Protein AF-A0A918Q144-F1 (afdb_monomer_lite)

InterPro domains:
  IPR027417 P-loop containing nucleoside triphosphate hydrolase [G3DSA:3.40.50.300] (6-114)

Structure (mmCIF, N/CA/C/O backbone):
data_AF-A0A918Q144-F1
#
_entry.id   AF-A0A918Q144-F1
#
loop_
_atom_site.group_PDB
_atom_site.id
_atom_site.type_symbol
_atom_site.label_atom_id
_atom_site.label_alt_id
_atom_site.label_comp_id
_atom_site.label_asym_id
_atom_site.label_entity_id
_atom_site.label_seq_id
_atom_site.pdbx_PDB_ins_code
_atom_site.Cartn_x
_atom_site.Cartn_y
_atom_site.Cartn_z
_atom_site.occupancy
_atom_site.B_iso_or_equiv
_atom_site.auth_seq_id
_atom_site.auth_comp_id
_atom_site.auth_asym_id
_atom_site.auth_atom_id
_atom_site.pdbx_PDB_model_num
ATOM 1 N N . MET A 1 1 ? 2.512 32.555 -3.899 1.00 44.69 1 MET A N 1
ATOM 2 C CA . MET A 1 1 ? 2.825 31.988 -5.228 1.00 44.69 1 MET A CA 1
ATOM 3 C C . MET A 1 1 ? 2.142 30.627 -5.305 1.00 44.69 1 MET A C 1
ATOM 5 O O . MET A 1 1 ? 2.401 29.809 -4.435 1.00 44.69 1 MET A O 1
ATOM 9 N N . GLN A 1 2 ? 1.192 30.418 -6.222 1.00 49.22 2 GLN A N 1
ATOM 10 C CA . GLN A 1 2 ? 0.489 29.133 -6.357 1.00 49.22 2 GLN A CA 1
ATOM 11 C C . GLN A 1 2 ? 1.367 28.158 -7.156 1.00 49.22 2 GLN A C 1
ATOM 13 O O . GLN A 1 2 ? 1.847 28.513 -8.230 1.00 49.22 2 GLN A O 1
ATOM 18 N N . ARG A 1 3 ? 1.605 26.951 -6.629 1.00 62.41 3 ARG A N 1
ATOM 19 C CA . ARG A 1 3 ? 2.230 25.847 -7.373 1.00 62.41 3 ARG A CA 1
ATOM 20 C C . ARG A 1 3 ? 1.118 25.059 -8.061 1.00 62.41 3 ARG A C 1
ATOM 22 O O . ARG A 1 3 ? 0.257 24.504 -7.386 1.00 62.41 3 ARG A O 1
ATOM 29 N N . LEU A 1 4 ? 1.124 25.042 -9.390 1.00 57.09 4 LEU A N 1
ATOM 30 C CA . LEU A 1 4 ? 0.234 24.195 -10.176 1.00 57.09 4 LEU A CA 1
ATOM 31 C C . LEU A 1 4 ? 0.731 22.749 -10.076 1.00 57.09 4 LEU A C 1
ATOM 33 O O . LEU A 1 4 ? 1.829 22.449 -10.537 1.00 57.09 4 LEU A O 1
ATOM 37 N N . ILE A 1 5 ? -0.069 21.863 -9.486 1.00 58.69 5 ILE A N 1
ATOM 38 C CA . ILE A 1 5 ? 0.152 20.418 -9.577 1.00 58.69 5 ILE A CA 1
ATOM 39 C C . ILE A 1 5 ? -0.667 19.935 -10.774 1.00 58.69 5 ILE A C 1
ATOM 41 O O . ILE A 1 5 ? -1.890 19.839 -10.706 1.00 58.69 5 ILE A O 1
ATOM 45 N N . VAL A 1 6 ? 0.008 19.711 -11.900 1.00 53.72 6 VAL A N 1
ATOM 46 C CA . VAL A 1 6 ? -0.583 19.047 -13.068 1.00 53.72 6 VAL A CA 1
ATOM 47 C C . VAL A 1 6 ? -0.635 17.550 -12.768 1.00 53.72 6 VAL A C 1
ATOM 49 O O . VAL A 1 6 ? 0.310 17.013 -12.198 1.00 53.72 6 VAL A O 1
ATOM 52 N N . SER A 1 7 ? -1.745 16.899 -13.122 1.00 59.78 7 SER A N 1
ATOM 53 C CA . SER A 1 7 ? -1.950 15.452 -12.972 1.00 59.78 7 SER A CA 1
ATOM 54 C C . SER A 1 7 ? -0.696 14.649 -13.343 1.00 59.78 7 SER A C 1
ATOM 56 O O . SER A 1 7 ? -0.188 14.777 -14.455 1.00 59.78 7 SER A O 1
ATOM 58 N N . GLY A 1 8 ? -0.224 13.815 -12.417 1.00 62.91 8 GLY A N 1
ATOM 59 C CA . GLY A 1 8 ? 0.972 12.989 -12.557 1.00 62.91 8 GLY A CA 1
ATOM 60 C C . GLY A 1 8 ? 1.523 12.582 -11.190 1.00 62.91 8 GLY A C 1
ATOM 61 O O . GLY A 1 8 ? 1.065 13.069 -10.157 1.00 62.91 8 GLY A O 1
ATOM 62 N N . CYS A 1 9 ? 2.507 11.689 -11.183 1.00 70.44 9 CYS A N 1
ATOM 63 C CA . CYS A 1 9 ? 3.266 11.338 -9.989 1.00 70.44 9 CYS A CA 1
ATOM 64 C C . CYS A 1 9 ? 4.759 11.334 -10.320 1.00 70.44 9 CYS A C 1
ATOM 66 O O . CYS A 1 9 ? 5.179 10.787 -11.341 1.00 70.44 9 CYS A O 1
ATOM 68 N N . ARG A 1 10 ? 5.573 11.931 -9.450 1.00 76.19 10 ARG A N 1
ATOM 69 C CA . ARG A 1 10 ? 7.015 11.695 -9.435 1.00 76.19 10 ARG A CA 1
ATOM 70 C C . ARG A 1 10 ? 7.261 10.470 -8.566 1.00 76.19 10 ARG A C 1
ATOM 72 O O . ARG A 1 10 ? 7.093 10.534 -7.351 1.00 76.19 10 ARG A O 1
ATOM 79 N N . TRP A 1 11 ? 7.654 9.368 -9.191 1.00 74.06 11 TRP A N 1
ATOM 80 C CA . TRP A 1 11 ? 8.143 8.207 -8.457 1.00 74.06 11 TRP A CA 1
ATOM 81 C C . TRP A 1 11 ? 9.491 8.530 -7.823 1.00 74.06 11 TRP A C 1
ATOM 83 O O . TRP A 1 11 ? 10.333 9.170 -8.455 1.00 74.06 11 TRP A O 1
ATOM 93 N N . ALA A 1 12 ? 9.670 8.103 -6.575 1.00 74.19 12 ALA A N 1
ATOM 94 C CA . ALA A 1 12 ? 10.944 8.235 -5.893 1.00 74.19 12 ALA A CA 1
ATOM 95 C C . ALA A 1 12 ? 12.027 7.439 -6.630 1.00 74.19 12 ALA A C 1
ATOM 97 O O . ALA A 1 12 ? 11.808 6.287 -7.010 1.00 74.19 12 ALA A O 1
ATOM 98 N N . VAL A 1 13 ? 13.194 8.049 -6.797 1.00 76.00 13 VAL A N 1
ATOM 99 C CA . VAL A 1 13 ? 14.426 7.375 -7.234 1.00 76.00 13 VAL A CA 1
ATOM 100 C C . VAL A 1 13 ? 15.396 7.259 -6.053 1.00 76.00 13 VAL A C 1
ATOM 102 O O . VAL A 1 13 ? 15.212 7.971 -5.065 1.00 76.00 13 VAL A O 1
ATOM 105 N N . PRO A 1 14 ? 16.451 6.418 -6.104 1.00 70.50 14 PRO A N 1
ATOM 106 C CA . PRO A 1 14 ? 17.370 6.260 -4.973 1.00 70.50 14 PRO A CA 1
ATOM 107 C C . PRO A 1 14 ? 17.926 7.579 -4.424 1.00 70.50 14 PRO A C 1
ATOM 109 O O . PRO A 1 14 ? 18.034 7.731 -3.210 1.00 70.50 14 PRO A O 1
ATOM 112 N N . GLY A 1 15 ? 18.200 8.550 -5.302 1.00 77.81 15 GLY A N 1
ATOM 113 C CA . GLY A 1 15 ? 18.694 9.878 -4.925 1.00 77.81 15 GLY A CA 1
ATOM 114 C C . GLY A 1 15 ? 17.679 10.794 -4.233 1.00 77.81 15 GLY A C 1
ATOM 115 O O . GLY A 1 15 ? 18.073 11.852 -3.758 1.00 77.81 15 GLY A O 1
ATOM 116 N N . ASP A 1 16 ? 16.399 10.418 -4.166 1.00 83.06 16 ASP A N 1
ATOM 117 C CA . ASP A 1 16 ? 15.394 11.161 -3.401 1.00 83.06 16 ASP A CA 1
ATOM 118 C C . ASP A 1 16 ? 15.412 10.777 -1.905 1.00 83.06 16 ASP A C 1
ATOM 120 O O . ASP A 1 16 ? 14.723 11.421 -1.119 1.00 83.06 16 ASP A O 1
ATOM 124 N N . ASN A 1 17 ? 16.185 9.766 -1.485 1.00 79.75 17 ASN A N 1
ATOM 125 C CA . ASN A 1 17 ? 16.303 9.388 -0.074 1.00 79.75 17 ASN A CA 1
ATOM 126 C C . ASN A 1 17 ? 17.378 10.221 0.632 1.00 79.75 17 ASN A C 1
ATOM 128 O O . ASN A 1 17 ? 18.516 10.312 0.169 1.00 79.75 17 ASN A O 1
ATOM 132 N N . ASP A 1 18 ? 17.031 10.764 1.791 1.00 80.88 18 ASP A N 1
ATOM 133 C CA . ASP A 1 18 ? 17.996 11.278 2.748 1.00 80.88 18 ASP A CA 1
ATOM 134 C C . ASP A 1 18 ? 18.872 10.108 3.247 1.00 80.88 18 ASP A C 1
ATOM 136 O O . ASP A 1 18 ? 18.337 9.096 3.709 1.00 80.88 18 ASP A O 1
ATOM 140 N N . PRO A 1 19 ? 20.206 10.185 3.116 1.00 75.12 19 PRO A N 1
ATOM 141 C CA . PRO A 1 19 ? 21.087 9.056 3.403 1.00 75.12 19 PRO A CA 1
ATOM 142 C C . PRO A 1 19 ? 21.188 8.721 4.897 1.00 75.12 19 PRO A C 1
ATOM 144 O O . PRO A 1 19 ? 21.522 7.583 5.230 1.00 75.12 19 PRO A O 1
ATOM 147 N N . ASP A 1 20 ? 20.899 9.679 5.780 1.00 77.06 20 ASP A N 1
ATOM 148 C CA . ASP A 1 20 ? 21.025 9.512 7.228 1.00 77.06 20 ASP A CA 1
ATOM 149 C C . ASP A 1 20 ? 19.735 8.952 7.837 1.00 77.06 20 ASP A C 1
ATOM 151 O O . ASP A 1 20 ? 19.767 8.110 8.737 1.00 77.06 20 ASP A O 1
ATOM 155 N N . THR A 1 21 ? 18.591 9.405 7.331 1.00 73.44 21 THR A N 1
ATOM 156 C CA . THR A 1 21 ? 17.263 9.073 7.863 1.00 73.44 21 THR A CA 1
ATOM 157 C C . THR A 1 21 ? 16.529 8.026 7.027 1.00 73.44 21 THR A C 1
ATOM 159 O O . THR A 1 21 ? 15.724 7.276 7.565 1.00 73.44 21 THR A O 1
ATOM 162 N N . GLY A 1 22 ? 16.826 7.920 5.729 1.00 72.25 22 GLY A N 1
ATOM 163 C CA . GLY A 1 22 ? 16.057 7.124 4.767 1.00 72.25 22 GLY A CA 1
ATOM 164 C C . GLY A 1 22 ? 14.818 7.838 4.217 1.00 72.25 22 GLY A C 1
ATOM 165 O O . GLY A 1 22 ? 14.144 7.283 3.346 1.00 72.25 22 GLY A O 1
ATOM 166 N N . HIS A 1 23 ? 14.553 9.068 4.672 1.00 75.75 23 HIS A N 1
ATOM 167 C CA . HIS A 1 23 ? 13.344 9.807 4.336 1.00 75.75 23 HIS A CA 1
ATOM 168 C C . HIS A 1 23 ? 13.317 10.225 2.874 1.00 75.75 23 HIS A C 1
ATOM 170 O O . HIS A 1 23 ? 14.296 10.753 2.349 1.00 75.75 23 HIS A O 1
ATOM 176 N N . LEU A 1 24 ? 12.161 10.077 2.222 1.00 81.88 24 LEU A N 1
ATOM 177 C CA . LEU A 1 24 ? 11.962 10.679 0.907 1.00 81.88 24 LEU A CA 1
ATOM 178 C C . LEU A 1 24 ? 11.942 12.206 1.021 1.00 81.88 24 LEU A C 1
ATOM 180 O O . LEU A 1 24 ? 11.158 12.793 1.767 1.00 81.88 24 LEU A O 1
ATOM 184 N N . THR A 1 25 ? 12.778 12.851 0.220 1.00 84.88 25 THR A N 1
ATOM 185 C CA . THR A 1 25 ? 12.955 14.300 0.167 1.00 84.88 25 THR A CA 1
ATOM 186 C C . THR A 1 25 ? 12.437 14.878 -1.153 1.00 84.88 25 THR A C 1
ATOM 188 O O . THR A 1 25 ? 12.002 14.167 -2.066 1.00 84.88 25 THR A O 1
ATOM 191 N N . GLY A 1 26 ? 12.432 16.211 -1.246 1.00 86.38 26 GLY A N 1
ATOM 192 C CA . GLY A 1 26 ? 12.017 16.930 -2.448 1.00 86.38 26 GLY A CA 1
ATOM 193 C C . GLY A 1 26 ? 10.556 16.689 -2.840 1.00 86.38 26 GLY A C 1
ATOM 194 O O . GLY A 1 26 ? 9.706 16.331 -2.023 1.00 86.38 26 GLY A O 1
ATOM 195 N N . ASP A 1 27 ? 10.252 16.906 -4.119 1.00 84.88 27 ASP A N 1
ATOM 196 C CA . ASP A 1 27 ? 8.879 16.808 -4.622 1.00 84.88 27 ASP A CA 1
ATOM 197 C C . ASP A 1 27 ? 8.331 15.368 -4.572 1.00 84.88 27 ASP A C 1
ATOM 199 O O . ASP A 1 27 ? 7.124 15.192 -4.414 1.00 84.88 27 ASP A O 1
ATOM 203 N N . ALA A 1 28 ? 9.193 14.345 -4.666 1.00 83.12 28 ALA A N 1
ATOM 204 C CA . ALA A 1 28 ? 8.787 12.941 -4.549 1.00 83.12 28 ALA A CA 1
ATOM 205 C C . ALA A 1 28 ? 8.287 12.623 -3.132 1.00 83.12 28 ALA A C 1
ATOM 207 O O . ALA A 1 28 ? 7.194 12.077 -2.981 1.00 83.12 28 ALA A O 1
ATOM 208 N N . GLY A 1 29 ? 9.033 13.034 -2.098 1.00 83.44 29 GLY A N 1
ATOM 209 C CA . GLY A 1 29 ? 8.618 12.867 -0.702 1.00 83.44 29 GLY A CA 1
ATOM 210 C C . GLY A 1 29 ? 7.321 13.606 -0.379 1.00 83.44 29 GLY A C 1
ATOM 211 O O . GLY A 1 29 ? 6.403 13.028 0.202 1.00 83.44 29 GLY A O 1
ATOM 212 N N . VAL A 1 30 ? 7.188 14.854 -0.846 1.00 83.94 30 VAL A N 1
ATOM 213 C CA . VAL A 1 30 ? 5.955 15.640 -0.664 1.00 83.94 30 VAL A CA 1
ATOM 214 C C . VAL A 1 30 ? 4.753 14.958 -1.326 1.00 83.94 30 VAL A C 1
ATOM 216 O O . VAL A 1 30 ? 3.696 14.842 -0.705 1.00 83.94 30 VAL A O 1
ATOM 219 N N . GLN A 1 31 ? 4.890 14.485 -2.569 1.00 85.00 31 GLN A N 1
ATOM 220 C CA . GLN A 1 31 ? 3.800 13.790 -3.264 1.00 85.00 31 GLN A CA 1
ATOM 221 C C . GLN A 1 31 ? 3.449 12.454 -2.601 1.00 85.00 31 GLN A C 1
ATOM 223 O O . GLN A 1 31 ? 2.265 12.134 -2.476 1.00 85.00 31 GLN A O 1
ATOM 228 N N . TYR A 1 32 ? 4.450 11.698 -2.147 1.00 83.50 32 TYR A N 1
ATOM 229 C CA . TYR A 1 32 ? 4.255 10.425 -1.457 1.00 83.50 32 TYR A CA 1
ATOM 230 C C . TYR A 1 32 ? 3.463 10.598 -0.155 1.00 83.50 32 TYR A C 1
ATOM 232 O O . TYR A 1 32 ? 2.427 9.951 0.015 1.00 83.50 32 TYR A O 1
ATOM 240 N N . GLY A 1 33 ? 3.877 11.537 0.704 1.00 83.25 33 GLY A N 1
ATOM 241 C CA . GLY A 1 33 ? 3.168 11.847 1.948 1.00 83.25 33 GLY A CA 1
ATOM 242 C C . GLY A 1 33 ? 1.738 12.336 1.700 1.00 83.25 33 GLY A C 1
ATOM 243 O O . GLY A 1 33 ? 0.793 11.835 2.309 1.00 83.25 33 GLY A O 1
ATOM 244 N N . LEU A 1 34 ? 1.537 13.252 0.740 1.00 85.50 34 LEU A N 1
ATOM 245 C CA . LEU A 1 34 ? 0.199 13.753 0.394 1.00 85.50 34 LEU A CA 1
ATOM 246 C C . LEU A 1 34 ? -0.730 12.652 -0.131 1.00 85.50 34 LEU A C 1
ATOM 248 O O . LEU A 1 34 ? -1.913 12.646 0.212 1.00 85.50 34 LEU A O 1
ATOM 252 N N . ARG A 1 35 ? -0.222 11.722 -0.948 1.00 87.31 35 ARG A N 1
ATOM 253 C CA . ARG A 1 35 ? -1.005 10.596 -1.479 1.00 87.31 35 ARG A CA 1
ATOM 254 C C . ARG A 1 35 ? -1.528 9.709 -0.351 1.00 87.31 35 ARG A C 1
ATOM 256 O O . ARG A 1 35 ? -2.725 9.426 -0.320 1.00 87.31 35 ARG A O 1
ATOM 263 N N . ILE A 1 36 ? -0.654 9.330 0.581 1.00 87.25 36 ILE A N 1
ATOM 264 C CA . ILE A 1 36 ? -1.008 8.497 1.736 1.00 87.25 36 ILE A CA 1
ATOM 265 C C . ILE A 1 36 ? -2.003 9.235 2.637 1.00 87.25 36 ILE A C 1
ATOM 267 O O . ILE A 1 36 ? -3.080 8.719 2.938 1.00 87.25 36 ILE A O 1
ATOM 271 N N . ARG A 1 37 ? -1.694 10.489 2.985 1.00 87.94 37 ARG A N 1
ATOM 272 C CA . ARG A 1 37 ? -2.549 11.332 3.826 1.00 87.94 37 ARG A CA 1
ATOM 273 C C . ARG A 1 37 ? -3.960 11.473 3.250 1.00 87.94 37 ARG A C 1
ATOM 275 O O . ARG A 1 37 ? -4.946 11.336 3.972 1.00 87.94 37 ARG A O 1
ATOM 282 N N . ASN A 1 38 ? -4.071 11.727 1.946 1.00 90.31 38 ASN A N 1
ATOM 283 C CA . ASN A 1 38 ? -5.360 11.864 1.271 1.00 90.31 38 ASN A CA 1
ATOM 284 C C . ASN A 1 38 ? -6.139 10.543 1.233 1.00 90.31 38 ASN A C 1
ATOM 286 O O . ASN A 1 38 ? -7.353 10.562 1.433 1.00 90.31 38 ASN A O 1
ATOM 290 N N . ALA A 1 39 ? -5.467 9.404 1.031 1.00 91.31 39 ALA A N 1
ATOM 291 C CA . ALA A 1 39 ? -6.112 8.093 1.110 1.00 91.31 39 ALA A CA 1
ATOM 292 C C . ALA A 1 39 ? -6.710 7.847 2.507 1.00 91.31 39 ALA A C 1
ATOM 294 O O . ALA A 1 39 ? -7.873 7.456 2.617 1.00 91.31 39 ALA A O 1
ATOM 295 N N . CYS A 1 40 ? -5.963 8.165 3.570 1.00 92.31 40 CYS A N 1
ATOM 296 C CA . CYS A 1 40 ? -6.442 8.040 4.946 1.00 92.31 40 CYS A CA 1
ATOM 297 C C . CYS A 1 40 ? -7.606 8.990 5.263 1.00 92.31 40 CYS A C 1
ATOM 299 O O . CYS A 1 40 ? -8.555 8.581 5.929 1.00 92.31 40 CYS A O 1
ATOM 301 N N . LEU A 1 41 ? -7.587 10.227 4.753 1.00 93.94 41 LEU A N 1
ATOM 302 C CA . LEU A 1 41 ? -8.703 11.170 4.912 1.00 93.94 41 LEU A CA 1
ATOM 303 C C . LEU A 1 41 ? -9.991 10.650 4.270 1.00 93.94 41 LEU A C 1
ATOM 305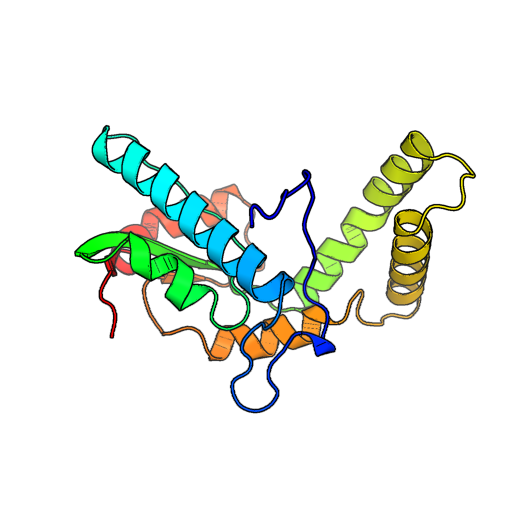 O O . LEU A 1 41 ? -11.059 10.711 4.877 1.00 93.94 41 LEU A O 1
ATOM 309 N N . VAL A 1 42 ? -9.893 10.118 3.050 1.00 95.06 42 VAL A N 1
ATOM 310 C CA . VAL A 1 42 ? -11.040 9.530 2.348 1.00 95.06 42 VAL A CA 1
ATOM 311 C C . VAL A 1 42 ? -11.556 8.304 3.103 1.00 95.06 42 VAL A C 1
ATOM 313 O O . VAL A 1 42 ? -12.761 8.174 3.311 1.00 95.06 42 VAL A O 1
ATOM 316 N N . ALA A 1 43 ? -10.659 7.433 3.571 1.00 94.81 43 ALA A N 1
ATOM 317 C CA . ALA A 1 43 ? -11.028 6.256 4.350 1.00 94.81 43 ALA A CA 1
ATOM 318 C C . ALA A 1 43 ? -11.725 6.618 5.672 1.00 94.81 43 ALA A C 1
ATOM 320 O O . ALA A 1 43 ? -12.742 6.013 6.010 1.00 94.81 43 ALA A O 1
ATOM 321 N N . ALA A 1 44 ? -11.227 7.633 6.383 1.00 94.38 44 ALA A N 1
ATOM 322 C CA . ALA A 1 44 ? -11.852 8.152 7.595 1.00 94.38 44 ALA A CA 1
ATOM 323 C C . ALA A 1 44 ? -13.270 8.679 7.324 1.00 94.38 44 ALA A C 1
ATOM 325 O O . ALA A 1 44 ? -14.186 8.346 8.069 1.00 94.38 44 ALA A O 1
ATOM 326 N N . ALA A 1 45 ? -13.477 9.416 6.228 1.00 96.50 45 ALA A N 1
ATOM 327 C CA . ALA A 1 45 ? -14.802 9.912 5.855 1.00 96.50 45 ALA A CA 1
ATOM 328 C C . ALA A 1 45 ? -15.802 8.775 5.565 1.00 96.50 45 ALA A C 1
ATOM 330 O O . ALA A 1 45 ? -16.957 8.847 5.983 1.00 96.50 45 ALA A O 1
ATOM 331 N N . PHE A 1 46 ? -15.366 7.702 4.893 1.00 97.19 46 PHE A N 1
ATOM 332 C CA . PHE A 1 46 ? -16.194 6.504 4.709 1.00 97.19 46 PHE A CA 1
ATOM 333 C C . PHE A 1 46 ? -16.505 5.816 6.043 1.00 97.19 46 PHE A C 1
ATOM 335 O O . PHE A 1 46 ? -17.662 5.476 6.294 1.00 97.19 46 PHE A O 1
ATOM 342 N N . ALA A 1 47 ? -15.505 5.663 6.914 1.00 94.94 47 ALA A N 1
ATOM 343 C CA . ALA A 1 47 ? -15.681 5.052 8.228 1.00 94.94 47 ALA A CA 1
ATOM 344 C C . ALA A 1 47 ? -16.666 5.844 9.106 1.00 94.94 47 ALA A C 1
ATOM 346 O O . ALA A 1 47 ? -17.542 5.246 9.729 1.00 94.94 47 ALA A O 1
ATOM 347 N N . ASP A 1 48 ? -16.585 7.178 9.092 1.00 95.31 48 ASP A N 1
ATOM 348 C CA . ASP A 1 48 ? -17.501 8.074 9.813 1.00 95.31 48 ASP A CA 1
ATOM 349 C C . ASP A 1 48 ? -18.945 7.979 9.288 1.00 95.31 48 ASP A C 1
ATOM 351 O O . ASP A 1 48 ? -19.901 8.169 10.038 1.00 95.31 48 ASP A O 1
ATOM 355 N N . ALA A 1 49 ? -19.117 7.616 8.014 1.00 97.81 49 ALA A N 1
ATOM 356 C CA . ALA A 1 49 ? -20.413 7.323 7.405 1.00 97.81 49 ALA A CA 1
ATOM 357 C C . ALA A 1 49 ? -20.901 5.875 7.645 1.00 97.81 49 ALA A C 1
ATOM 359 O O . ALA A 1 49 ? -21.938 5.480 7.109 1.00 97.81 49 ALA A O 1
ATOM 360 N N . GLY A 1 50 ? -20.172 5.068 8.426 1.00 96.19 50 GLY A N 1
ATOM 361 C CA . GLY A 1 50 ? -20.502 3.667 8.706 1.00 96.19 50 GLY A CA 1
ATOM 362 C C . GLY A 1 50 ? -20.124 2.688 7.588 1.00 96.19 50 GLY A C 1
ATOM 363 O O . GLY A 1 50 ? -20.596 1.551 7.588 1.00 96.19 50 GLY A O 1
ATOM 364 N N . ILE A 1 51 ? -19.283 3.104 6.636 1.00 97.06 51 ILE A N 1
ATOM 365 C CA . ILE A 1 51 ? -18.806 2.279 5.521 1.00 97.06 51 ILE A CA 1
ATOM 366 C C . ILE A 1 51 ? -17.393 1.778 5.835 1.00 97.06 51 ILE A C 1
ATOM 368 O O . ILE A 1 51 ? -16.492 2.556 6.142 1.00 97.06 51 ILE A O 1
ATOM 372 N N . THR A 1 52 ? -17.166 0.468 5.721 1.00 94.75 52 THR A N 1
ATOM 373 C CA . THR A 1 52 ? -15.825 -0.105 5.889 1.00 94.75 52 THR A CA 1
ATOM 374 C C . THR A 1 52 ? -14.927 0.286 4.717 1.00 94.75 52 THR A C 1
ATOM 376 O O . THR A 1 52 ? -15.105 -0.197 3.601 1.00 94.75 52 THR A O 1
ATOM 379 N N . ALA A 1 53 ? -13.941 1.141 4.981 1.00 95.31 53 ALA A N 1
ATOM 380 C CA . ALA A 1 53 ? -12.900 1.485 4.023 1.00 95.31 53 ALA A CA 1
ATOM 381 C C . ALA A 1 53 ? -11.723 0.503 4.107 1.00 95.31 53 ALA A C 1
ATOM 383 O O . ALA A 1 53 ? -11.285 0.137 5.198 1.00 95.31 53 ALA A O 1
ATOM 384 N N . VAL A 1 54 ? -11.182 0.120 2.949 1.00 93.75 54 VAL A N 1
ATOM 385 C CA . VAL A 1 54 ? -9.937 -0.649 2.836 1.00 93.75 54 VAL A CA 1
ATOM 386 C C . VAL A 1 54 ? -8.927 0.208 2.088 1.00 93.75 54 VAL A C 1
ATOM 388 O O . VAL A 1 54 ? -9.151 0.567 0.933 1.00 93.75 54 VAL A O 1
ATOM 391 N N . VAL A 1 55 ? -7.818 0.537 2.748 1.00 91.75 55 VAL A N 1
ATOM 392 C CA . VAL A 1 55 ? -6.675 1.215 2.128 1.00 91.75 55 VAL A CA 1
ATOM 393 C C . VAL A 1 55 ? -5.602 0.168 1.872 1.00 91.75 55 VAL A C 1
ATOM 395 O O . VAL A 1 55 ? -5.175 -0.521 2.796 1.00 91.75 55 VAL A O 1
ATOM 398 N N . SER A 1 56 ? -5.186 0.033 0.616 1.00 90.12 56 SER A N 1
ATOM 399 C CA . SER A 1 56 ? -4.076 -0.829 0.216 1.00 90.12 56 SER A CA 1
ATOM 400 C C . SER A 1 56 ? -2.989 0.042 -0.388 1.00 90.12 56 SER A C 1
ATOM 402 O O . SER A 1 56 ? -3.257 0.817 -1.306 1.00 90.12 56 SER A O 1
ATOM 404 N N . ASP A 1 57 ? -1.782 -0.063 0.154 1.00 86.50 57 ASP A N 1
ATOM 405 C CA . ASP A 1 57 ? -0.639 0.713 -0.303 1.00 86.50 5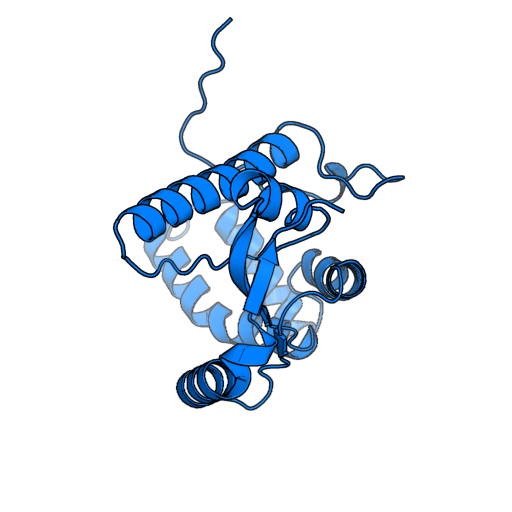7 ASP A CA 1
ATOM 406 C C . ASP A 1 57 ? 0.662 -0.066 -0.095 1.00 86.50 57 ASP A C 1
ATOM 408 O O . ASP A 1 57 ? 0.760 -0.914 0.797 1.00 86.50 57 ASP A O 1
ATOM 412 N N . THR A 1 58 ? 1.669 0.245 -0.906 1.00 80.44 58 THR A N 1
ATOM 413 C CA . THR A 1 58 ? 3.035 -0.230 -0.693 1.00 80.44 58 THR A CA 1
ATOM 414 C C . THR A 1 58 ? 3.732 0.790 0.191 1.00 80.44 58 THR A C 1
ATOM 416 O O . THR A 1 58 ? 4.194 1.828 -0.282 1.00 80.44 58 THR A O 1
ATOM 419 N N . ILE A 1 59 ? 3.785 0.500 1.489 1.00 71.50 59 ILE A N 1
ATOM 420 C CA . ILE A 1 59 ? 4.464 1.361 2.453 1.00 71.50 59 ILE A CA 1
ATOM 421 C C . ILE A 1 59 ? 5.960 1.066 2.384 1.00 71.50 59 ILE A C 1
ATOM 423 O O . ILE A 1 59 ? 6.427 0.009 2.806 1.00 71.50 59 ILE A O 1
ATOM 427 N N . ILE A 1 60 ? 6.691 2.015 1.817 1.00 65.88 60 ILE A N 1
ATOM 428 C CA . ILE A 1 60 ? 8.150 2.046 1.769 1.00 65.88 60 ILE A CA 1
ATOM 429 C C . ILE A 1 60 ? 8.624 3.125 2.748 1.00 65.88 60 ILE A C 1
ATOM 431 O O . ILE A 1 60 ? 7.962 4.162 2.878 1.00 65.88 60 ILE A O 1
ATOM 435 N N . ASN A 1 61 ? 9.757 2.883 3.413 1.00 63.91 61 ASN A N 1
ATOM 436 C CA . ASN A 1 61 ? 10.377 3.804 4.370 1.00 63.91 61 ASN A CA 1
ATOM 437 C C . ASN A 1 61 ? 9.354 4.309 5.420 1.00 63.91 61 ASN A C 1
ATOM 439 O O . ASN A 1 61 ? 8.635 3.501 6.005 1.00 63.91 61 ASN A O 1
ATOM 443 N N . GLU A 1 62 ? 9.242 5.621 5.624 1.00 63.34 62 GLU A N 1
ATOM 444 C CA . GLU A 1 62 ? 8.425 6.296 6.652 1.00 63.34 62 GLU A CA 1
ATOM 445 C C . GLU A 1 62 ? 7.005 6.623 6.162 1.00 63.34 62 GLU A C 1
ATOM 447 O O . GLU A 1 62 ? 6.309 7.522 6.644 1.00 63.34 62 GLU A O 1
ATOM 452 N N . GLY A 1 63 ? 6.528 5.889 5.151 1.00 69.06 63 GLY A N 1
ATOM 453 C CA . GLY A 1 63 ? 5.126 5.978 4.740 1.00 69.06 63 GLY A CA 1
ATOM 454 C C . GLY A 1 63 ? 4.160 5.573 5.859 1.00 69.06 63 GLY A C 1
ATOM 455 O O . GLY A 1 63 ? 2.981 5.918 5.800 1.00 69.06 63 GLY A O 1
ATOM 456 N N . PHE A 1 64 ? 4.650 4.864 6.881 1.00 77.69 64 PHE A N 1
ATOM 457 C CA . PHE A 1 64 ? 3.866 4.449 8.035 1.00 77.69 64 PHE A CA 1
ATOM 458 C C . PHE A 1 64 ? 3.398 5.651 8.865 1.00 77.69 64 PHE A C 1
ATOM 460 O O . PHE A 1 64 ? 2.211 5.757 9.154 1.00 77.69 64 PHE A O 1
ATOM 467 N N . GLU A 1 65 ? 4.284 6.596 9.169 1.00 77.94 65 GLU A N 1
ATOM 468 C CA . GLU A 1 65 ? 3.995 7.817 9.926 1.00 77.94 65 GLU A CA 1
ATOM 469 C C . GLU A 1 65 ? 2.925 8.654 9.215 1.00 77.94 65 GLU A C 1
ATOM 471 O O . GLU A 1 65 ? 1.940 9.077 9.822 1.00 77.94 65 GLU A O 1
ATOM 476 N N . SER A 1 66 ? 3.068 8.804 7.894 1.00 77.25 66 SER A N 1
ATOM 477 C CA . SER A 1 66 ? 2.084 9.501 7.052 1.00 77.25 66 SER A CA 1
ATOM 478 C C . SER A 1 66 ? 0.719 8.804 7.041 1.00 77.25 66 SER A C 1
ATOM 480 O O . SER A 1 66 ? -0.317 9.461 6.928 1.00 77.25 66 SER A O 1
ATOM 482 N N . LEU A 1 67 ? 0.699 7.471 7.137 1.00 78.94 67 LEU A N 1
ATOM 483 C CA . LEU A 1 67 ? -0.536 6.691 7.170 1.00 78.94 67 LEU A CA 1
ATOM 484 C C . LEU A 1 67 ? -1.288 6.909 8.489 1.00 78.94 67 LEU A C 1
ATOM 486 O O . LEU A 1 67 ? -2.517 7.011 8.488 1.00 78.94 67 LEU A O 1
ATOM 490 N N . ILE A 1 68 ? -0.561 6.982 9.604 1.00 84.06 68 ILE A N 1
ATOM 491 C CA . ILE A 1 68 ? -1.166 6.989 10.937 1.00 84.06 68 ILE A CA 1
ATOM 492 C C . ILE A 1 68 ? -1.552 8.388 11.418 1.00 84.06 68 ILE A C 1
ATOM 494 O O . ILE A 1 68 ? -2.523 8.501 12.159 1.00 84.06 68 ILE A O 1
ATOM 498 N N . GLU A 1 69 ? -0.895 9.449 10.932 1.00 85.00 69 GLU A N 1
ATOM 499 C CA . GLU A 1 69 ? -1.151 10.843 11.341 1.00 85.00 69 GLU A CA 1
ATOM 500 C C . GLU A 1 69 ? -2.646 11.214 11.296 1.00 85.00 69 GLU A C 1
ATOM 502 O O . GLU A 1 69 ? -3.190 11.809 12.222 1.00 85.00 69 GLU A O 1
ATOM 507 N N . VAL A 1 70 ? -3.341 10.839 10.218 1.00 85.38 70 VAL A N 1
ATOM 508 C CA . VAL A 1 70 ? -4.768 11.160 10.019 1.00 85.38 70 VAL A CA 1
ATOM 509 C C . VAL A 1 70 ? -5.693 10.234 10.807 1.00 85.38 70 VAL A C 1
ATOM 511 O O . VAL A 1 70 ? -6.842 10.584 11.088 1.00 85.38 70 VAL A O 1
ATOM 514 N N . LEU A 1 71 ? -5.223 9.029 11.119 1.00 90.19 71 LEU A N 1
ATOM 515 C CA . LEU A 1 71 ? -6.031 7.978 11.724 1.00 90.19 71 LEU A CA 1
ATOM 516 C C . LEU A 1 71 ? -5.891 7.929 13.247 1.00 90.19 71 LEU A C 1
ATOM 518 O O . LEU A 1 71 ? -6.507 7.064 13.862 1.00 90.19 71 LEU A O 1
ATOM 522 N N . GLU A 1 72 ? -5.135 8.851 13.844 1.00 91.06 72 GLU A N 1
ATOM 523 C CA . GLU A 1 72 ? -4.885 8.933 15.282 1.00 91.06 72 GLU A CA 1
ATOM 524 C C . GLU A 1 72 ? -6.157 8.748 16.123 1.00 91.06 72 GLU A C 1
ATOM 526 O O . GLU A 1 72 ? -7.199 9.365 15.882 1.00 91.06 72 GLU A O 1
ATOM 531 N N . GLY A 1 73 ? -6.077 7.856 17.112 1.00 91.31 73 GLY A N 1
ATOM 532 C CA . GLY A 1 73 ? -7.175 7.514 18.013 1.00 91.31 73 GLY A CA 1
ATOM 533 C C . GLY A 1 73 ? -8.270 6.629 17.405 1.00 91.31 73 GLY A C 1
ATOM 534 O O . GLY A 1 73 ? -9.177 6.210 18.128 1.00 91.31 73 GLY A O 1
ATOM 535 N N . ARG A 1 74 ? -8.219 6.305 16.105 1.00 92.31 74 ARG A N 1
ATOM 536 C CA . ARG A 1 74 ? -9.188 5.405 15.460 1.00 92.31 74 ARG A CA 1
ATOM 537 C C . ARG A 1 74 ? -8.765 3.949 15.628 1.00 92.31 74 ARG A C 1
ATOM 539 O O . ARG A 1 74 ? -7.586 3.613 15.578 1.00 92.31 74 ARG A O 1
ATOM 546 N N . GLN A 1 75 ? -9.743 3.057 15.768 1.00 92.69 75 GLN A N 1
ATOM 547 C CA . GLN A 1 75 ? -9.495 1.622 15.659 1.00 92.69 75 GLN A CA 1
ATOM 548 C C . GLN A 1 75 ? -9.418 1.223 14.181 1.00 92.69 75 GLN A C 1
ATOM 550 O O . GLN A 1 75 ? -10.355 1.460 13.417 1.00 92.69 75 GLN A O 1
ATOM 555 N N . VAL A 1 76 ? -8.322 0.580 13.792 1.00 93.44 76 VAL A N 1
ATOM 556 C CA . VAL A 1 76 ? -8.073 0.064 12.441 1.00 93.44 76 VAL A CA 1
ATOM 557 C C . VAL A 1 76 ? -7.742 -1.425 12.489 1.00 93.44 76 VAL A C 1
ATOM 559 O O . VAL A 1 76 ? -7.358 -1.956 13.530 1.00 93.44 76 VAL A O 1
ATOM 562 N N . HIS A 1 77 ? -7.875 -2.104 11.350 1.00 94.38 77 HIS A N 1
ATOM 563 C CA . HIS A 1 77 ? -7.299 -3.431 11.145 1.00 94.38 77 HIS A CA 1
ATOM 564 C C . HIS A 1 77 ? -6.054 -3.274 10.275 1.00 94.38 77 HIS A C 1
ATOM 566 O O . HIS A 1 77 ? -6.166 -3.116 9.060 1.00 94.38 77 HIS A O 1
ATOM 572 N N . PHE A 1 78 ? -4.878 -3.261 10.898 1.00 92.75 78 PHE A N 1
ATOM 573 C CA . PHE A 1 78 ? -3.616 -3.075 10.193 1.00 92.75 78 PHE A CA 1
ATOM 574 C C . PHE A 1 78 ? -3.046 -4.433 9.780 1.00 92.75 78 PHE A C 1
ATOM 576 O O . PHE A 1 78 ? -2.826 -5.302 10.625 1.00 92.75 78 PHE A O 1
ATOM 583 N N . VAL A 1 79 ? -2.829 -4.624 8.478 1.00 92.38 79 VAL A N 1
ATOM 584 C CA . VAL A 1 79 ? -2.307 -5.871 7.912 1.00 92.38 79 VAL A CA 1
ATOM 585 C C . VAL A 1 79 ? -1.089 -5.564 7.053 1.00 92.38 79 VAL A C 1
ATOM 587 O O . VAL A 1 79 ? -1.171 -4.787 6.106 1.00 92.38 79 VAL A O 1
ATOM 590 N N . THR A 1 80 ? 0.031 -6.221 7.339 1.00 90.12 80 THR A N 1
ATOM 591 C CA . THR A 1 80 ? 1.220 -6.201 6.483 1.00 90.12 80 THR A CA 1
ATOM 592 C C . THR A 1 80 ? 1.351 -7.537 5.769 1.00 90.12 80 THR A C 1
ATOM 594 O O . THR A 1 80 ? 1.547 -8.574 6.408 1.00 90.12 80 THR A O 1
ATOM 597 N N . LEU A 1 81 ? 1.279 -7.507 4.439 1.00 90.00 81 LEU A N 1
ATOM 598 C CA . LEU A 1 81 ? 1.637 -8.652 3.609 1.00 90.00 81 LEU A CA 1
ATOM 599 C C . LEU A 1 81 ? 3.150 -8.640 3.384 1.00 90.00 81 LEU A C 1
ATOM 601 O O . LEU A 1 81 ? 3.681 -7.701 2.796 1.00 90.00 81 LEU A O 1
ATOM 605 N N . ARG A 1 82 ? 3.833 -9.687 3.849 1.00 85.81 82 ARG A N 1
ATOM 606 C CA . ARG A 1 82 ? 5.289 -9.849 3.766 1.00 85.81 82 ARG A CA 1
ATOM 607 C C . ARG A 1 82 ? 5.657 -11.085 2.932 1.00 85.81 82 ARG A C 1
ATOM 609 O O . ARG A 1 82 ? 6.152 -12.058 3.492 1.00 85.81 82 ARG A O 1
ATOM 616 N N . PRO A 1 83 ? 5.383 -11.096 1.615 1.00 87.00 83 PRO A N 1
ATOM 617 C CA . PRO A 1 83 ? 5.905 -12.147 0.752 1.00 87.00 83 PRO A CA 1
ATOM 618 C C . PRO A 1 83 ? 7.435 -12.023 0.630 1.00 87.00 83 PRO A C 1
ATOM 620 O O . PRO A 1 83 ? 7.947 -10.901 0.630 1.00 87.00 83 PRO A O 1
ATOM 623 N N . PRO A 1 84 ? 8.170 -13.131 0.445 1.00 85.44 84 PRO A N 1
ATOM 624 C CA . PRO A 1 84 ? 9.581 -13.090 0.078 1.00 85.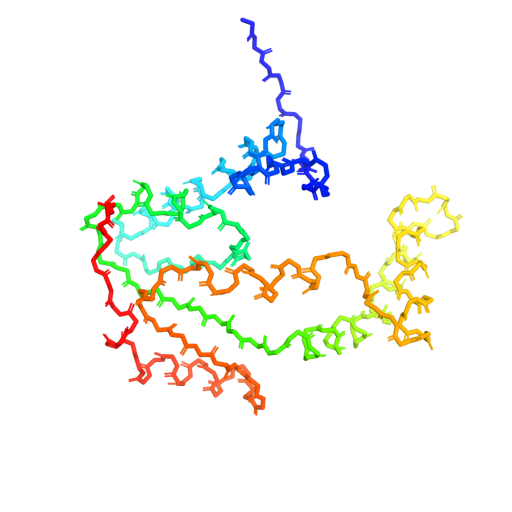44 84 PRO A CA 1
ATOM 625 C C . PRO A 1 84 ? 9.785 -12.315 -1.229 1.00 85.44 84 PRO A C 1
ATOM 627 O O . PRO A 1 84 ? 9.009 -12.486 -2.178 1.00 85.44 84 PRO A O 1
ATOM 630 N N . VAL A 1 85 ? 10.859 -11.527 -1.345 1.00 84.00 85 VAL A N 1
ATOM 631 C CA . VAL A 1 85 ? 11.120 -10.760 -2.578 1.00 84.00 85 VAL A CA 1
ATOM 632 C C . VAL A 1 85 ? 11.278 -11.649 -3.809 1.00 84.00 85 VAL A C 1
ATOM 634 O O . VAL A 1 85 ? 10.844 -11.270 -4.895 1.00 84.00 85 VAL A O 1
ATOM 637 N N . ALA A 1 86 ? 11.786 -12.873 -3.654 1.00 84.88 86 ALA A N 1
ATOM 638 C CA . ALA A 1 86 ? 11.834 -13.842 -4.750 1.00 84.88 86 ALA A CA 1
ATOM 639 C C . ALA A 1 86 ? 10.440 -14.132 -5.347 1.00 84.88 86 ALA A C 1
ATOM 641 O O . ALA A 1 86 ? 10.301 -14.231 -6.566 1.00 84.88 86 ALA A O 1
ATOM 642 N N . LEU A 1 87 ? 9.396 -14.205 -4.511 1.00 87.56 87 LEU A N 1
ATOM 643 C CA . LEU A 1 87 ? 8.019 -14.398 -4.970 1.00 87.56 87 LEU A CA 1
ATOM 644 C C . LEU A 1 87 ? 7.480 -13.143 -5.670 1.00 87.56 87 LEU A C 1
ATOM 646 O O . LEU A 1 87 ? 6.786 -13.253 -6.681 1.00 87.56 87 LEU A O 1
ATOM 650 N N . LEU A 1 88 ? 7.803 -11.949 -5.163 1.00 86.12 88 LEU A N 1
ATOM 651 C CA . LEU A 1 88 ? 7.441 -10.686 -5.819 1.00 86.12 88 LEU A CA 1
ATOM 652 C C . LEU A 1 88 ? 8.088 -10.562 -7.200 1.00 86.12 88 LEU A C 1
ATOM 654 O O . LEU A 1 88 ? 7.405 -10.184 -8.154 1.00 86.12 88 LEU A O 1
ATOM 658 N N . ARG A 1 89 ? 9.367 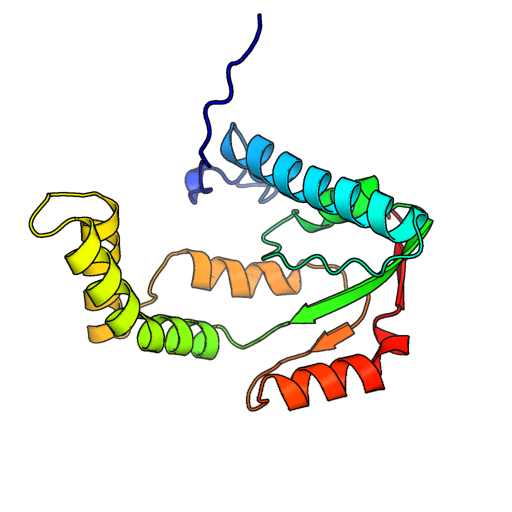-10.939 -7.316 1.00 87.44 89 ARG A N 1
ATOM 659 C CA . ARG A 1 89 ? 10.094 -10.990 -8.587 1.00 87.44 89 ARG A CA 1
ATOM 660 C C . ARG A 1 89 ? 9.414 -11.936 -9.562 1.00 87.44 89 ARG A C 1
ATOM 662 O O . ARG A 1 89 ? 9.113 -11.520 -10.675 1.00 87.44 89 ARG A O 1
ATOM 669 N N . GLN A 1 90 ? 9.108 -13.163 -9.134 1.00 89.31 90 GLN A N 1
ATOM 670 C CA . GLN A 1 90 ? 8.423 -14.135 -9.987 1.00 89.31 90 GLN A CA 1
ATOM 671 C C . GLN A 1 90 ? 7.081 -13.589 -10.488 1.00 89.31 90 GLN A C 1
ATOM 673 O O . GLN A 1 90 ? 6.840 -13.577 -11.687 1.00 89.31 90 GLN A O 1
ATOM 678 N N . ARG A 1 91 ? 6.263 -13.011 -9.600 1.00 88.12 91 ARG A N 1
ATOM 679 C CA . ARG A 1 91 ? 5.004 -12.353 -9.993 1.00 88.12 91 ARG A CA 1
ATOM 680 C C . ARG A 1 91 ? 5.221 -11.198 -10.973 1.00 88.12 91 ARG A C 1
ATOM 682 O O . ARG A 1 91 ? 4.358 -10.931 -11.800 1.00 88.12 91 ARG A O 1
ATOM 689 N N . GLY A 1 92 ? 6.331 -10.472 -10.853 1.00 89.31 92 GLY A N 1
ATOM 690 C CA . GLY A 1 92 ? 6.727 -9.441 -11.809 1.00 89.31 92 GLY A CA 1
ATOM 691 C C . GLY A 1 92 ? 7.045 -10.025 -13.184 1.00 89.31 92 GLY A C 1
ATOM 692 O O . GLY A 1 92 ? 6.564 -9.494 -14.179 1.00 89.31 92 GLY A O 1
ATOM 693 N N . ILE A 1 93 ? 7.792 -11.132 -13.231 1.00 92.00 93 ILE A N 1
ATOM 694 C CA . ILE A 1 93 ? 8.115 -11.871 -14.461 1.00 92.00 93 ILE A CA 1
ATOM 695 C C . ILE A 1 93 ? 6.836 -12.392 -15.125 1.00 92.00 93 ILE A C 1
ATOM 697 O O . ILE A 1 93 ? 6.648 -12.186 -16.322 1.00 92.00 93 ILE A O 1
ATOM 701 N N . ASP A 1 94 ? 5.935 -12.994 -14.348 1.00 92.44 94 ASP A N 1
ATOM 702 C CA . ASP A 1 94 ? 4.692 -13.595 -14.848 1.00 92.44 94 ASP A CA 1
ATOM 703 C C . ASP A 1 94 ? 3.763 -12.564 -15.517 1.00 92.44 94 ASP A C 1
ATOM 705 O O . ASP A 1 94 ? 2.988 -12.917 -16.405 1.00 92.44 94 ASP A O 1
ATOM 709 N N . ARG A 1 95 ? 3.856 -11.282 -15.128 1.00 91.56 95 ARG A N 1
ATOM 710 C CA . ARG A 1 95 ? 3.080 -10.174 -15.717 1.00 91.56 95 ARG A CA 1
ATOM 711 C C . ARG A 1 95 ? 3.713 -9.564 -16.965 1.00 91.56 95 ARG A C 1
ATOM 713 O O . ARG A 1 95 ? 3.006 -8.909 -17.729 1.00 91.56 95 ARG A O 1
ATOM 720 N N . LEU A 1 96 ? 5.012 -9.773 -17.206 1.00 91.75 96 LEU A N 1
ATOM 721 C CA . LEU A 1 96 ? 5.713 -9.159 -18.342 1.00 91.75 96 LEU A CA 1
ATOM 722 C C . LEU A 1 96 ? 5.027 -9.416 -19.692 1.00 91.75 96 LEU A C 1
ATOM 724 O O . LEU A 1 96 ? 4.917 -8.460 -20.453 1.00 91.75 96 LEU A O 1
ATOM 728 N N . PRO A 1 97 ? 4.528 -10.627 -20.019 1.00 92.06 97 PRO A N 1
ATOM 729 C CA . PRO A 1 97 ? 3.859 -10.851 -21.300 1.00 92.06 97 PRO A CA 1
ATOM 730 C C . PRO A 1 97 ? 2.628 -9.958 -21.502 1.00 92.06 97 PRO A C 1
ATOM 732 O O . PRO A 1 97 ? 2.422 -9.426 -22.593 1.00 92.06 97 PRO A O 1
ATOM 735 N N . GLU A 1 98 ? 1.830 -9.765 -20.451 1.00 91.81 98 GLU A N 1
ATOM 736 C CA . GLU A 1 98 ? 0.628 -8.930 -20.492 1.00 91.81 98 GLU A CA 1
ATOM 737 C C . GLU A 1 98 ? 0.991 -7.439 -20.589 1.00 91.81 98 GLU A C 1
ATOM 739 O O . GLU A 1 98 ? 0.421 -6.711 -21.401 1.00 91.81 98 GLU A O 1
ATOM 744 N N . GLU A 1 99 ? 2.007 -6.995 -19.842 1.00 89.38 99 GLU A N 1
ATOM 745 C CA . GLU A 1 99 ? 2.519 -5.620 -19.904 1.00 89.38 99 GLU A CA 1
ATOM 746 C C . GLU A 1 99 ? 3.136 -5.285 -21.274 1.00 89.38 99 GLU A C 1
ATOM 748 O O . GLU A 1 99 ? 2.905 -4.200 -21.812 1.00 89.38 99 GLU A O 1
ATOM 753 N N . VAL A 1 100 ? 3.880 -6.226 -21.871 1.00 89.31 100 VAL A N 1
ATOM 754 C CA . VAL A 1 100 ? 4.428 -6.107 -23.233 1.00 89.31 100 VAL A CA 1
ATOM 755 C C . VAL A 1 100 ? 3.297 -5.951 -24.244 1.00 89.31 100 VAL A C 1
ATOM 757 O O . VAL A 1 100 ? 3.339 -5.036 -25.068 1.00 89.31 100 VAL A O 1
ATOM 760 N N . ALA A 1 101 ? 2.273 -6.805 -24.169 1.00 89.88 101 ALA A N 1
ATOM 761 C CA . ALA A 1 101 ? 1.127 -6.734 -25.068 1.00 89.88 101 ALA A CA 1
ATOM 762 C C . ALA A 1 101 ? 0.375 -5.400 -24.928 1.00 89.88 101 ALA A C 1
ATOM 764 O O . ALA A 1 101 ? 0.020 -4.783 -25.935 1.00 89.88 101 ALA A O 1
ATOM 765 N N . PHE A 1 102 ? 0.181 -4.923 -23.694 1.00 89.12 102 PHE A N 1
ATOM 766 C CA . PHE A 1 102 ? -0.457 -3.638 -23.417 1.00 89.12 102 PHE A CA 1
ATOM 767 C C . PHE A 1 102 ? 0.321 -2.463 -24.023 1.00 89.12 102 PHE A C 1
ATOM 769 O O . PHE A 1 102 ? -0.263 -1.637 -24.726 1.00 89.12 102 PHE A O 1
ATOM 776 N N . LEU A 1 103 ? 1.636 -2.388 -23.789 1.00 86.81 103 LEU A N 1
ATOM 777 C CA . LEU A 1 103 ? 2.456 -1.281 -24.284 1.00 86.81 103 LEU A CA 1
ATOM 778 C C . LEU A 1 103 ? 2.588 -1.300 -25.811 1.00 86.81 103 LEU A C 1
ATOM 780 O O . LEU A 1 103 ? 2.456 -0.246 -26.435 1.00 86.81 103 LEU A O 1
ATOM 784 N N . ALA A 1 104 ? 2.741 -2.480 -26.419 1.00 86.94 104 ALA A N 1
ATOM 785 C CA . ALA A 1 104 ? 2.737 -2.626 -27.874 1.00 86.94 104 ALA A CA 1
ATOM 786 C C . ALA A 1 104 ? 1.410 -2.146 -28.487 1.00 86.94 104 ALA A C 1
ATOM 788 O O . ALA A 1 104 ? 1.412 -1.402 -29.466 1.00 86.94 104 ALA A O 1
ATOM 789 N N . ALA A 1 105 ? 0.270 -2.497 -27.882 1.00 90.69 105 ALA A N 1
ATOM 790 C CA . ALA A 1 105 ? -1.038 -2.023 -28.332 1.00 90.69 105 ALA A CA 1
ATOM 791 C C . ALA A 1 105 ? -1.226 -0.508 -28.136 1.00 90.69 105 ALA A C 1
ATOM 793 O O . ALA A 1 105 ? -1.903 0.142 -28.934 1.00 90.69 105 ALA A O 1
ATOM 794 N N . ARG A 1 106 ? -0.650 0.066 -27.071 1.00 88.12 106 ARG A N 1
ATOM 795 C CA . ARG A 1 106 ? -0.832 1.479 -26.714 1.00 88.12 106 ARG A CA 1
ATOM 796 C C . ARG A 1 106 ? 0.045 2.428 -27.524 1.00 88.12 106 ARG A C 1
ATOM 798 O O . ARG A 1 106 ? -0.434 3.505 -27.887 1.00 88.12 106 ARG A O 1
ATOM 805 N N . TYR A 1 107 ? 1.300 2.050 -27.753 1.00 83.75 107 TYR A N 1
ATOM 806 C CA . TYR A 1 107 ? 2.338 2.929 -28.296 1.00 83.75 107 TYR A CA 1
ATOM 807 C C . TYR A 1 107 ? 2.911 2.452 -29.640 1.00 83.75 107 TYR A C 1
ATOM 809 O O . TYR A 1 107 ? 3.558 3.245 -30.327 1.00 83.75 107 TYR A O 1
ATOM 817 N N . GLY A 1 108 ? 2.643 1.210 -30.062 1.00 83.19 108 GLY A N 1
ATOM 818 C CA . GLY A 1 108 ? 3.200 0.642 -31.292 1.00 83.19 108 GLY A CA 1
ATOM 819 C C . GLY A 1 108 ? 4.730 0.692 -31.291 1.00 83.19 108 GLY A C 1
ATOM 820 O O . GLY A 1 108 ? 5.356 0.357 -30.290 1.00 83.19 108 GLY A O 1
ATOM 821 N N . ASP A 1 109 ? 5.310 1.182 -32.388 1.00 78.38 109 ASP A N 1
ATOM 822 C CA . ASP A 1 109 ? 6.762 1.356 -32.554 1.00 78.38 109 ASP A CA 1
ATOM 823 C C . ASP A 1 109 ? 7.281 2.713 -32.030 1.00 78.38 109 ASP A C 1
ATOM 825 O O . ASP A 1 109 ? 8.405 3.116 -32.334 1.00 78.38 109 ASP A O 1
ATOM 829 N N . SER A 1 110 ? 6.461 3.469 -31.290 1.00 73.81 110 SER A N 1
ATOM 830 C CA . SER A 1 110 ? 6.874 4.775 -30.764 1.00 73.81 110 SER A CA 1
ATOM 831 C C . SER A 1 110 ? 7.980 4.614 -29.722 1.00 73.81 110 SER A C 1
ATOM 833 O O . SER A 1 110 ? 7.855 3.810 -28.798 1.00 73.81 110 SER A O 1
ATOM 835 N N . ASP A 1 111 ? 9.024 5.439 -29.819 1.00 79.38 111 ASP A N 1
ATOM 836 C CA . ASP A 1 111 ? 10.071 5.526 -28.800 1.00 79.38 111 ASP A CA 1
ATOM 837 C C . ASP A 1 111 ? 9.503 6.194 -27.536 1.00 79.38 111 ASP A C 1
ATOM 839 O O . ASP A 1 111 ? 9.425 7.421 -27.429 1.00 79.38 111 ASP A O 1
ATOM 843 N N . HIS A 1 112 ? 9.002 5.368 -26.615 1.00 80.12 112 HIS A N 1
ATOM 844 C CA . HIS A 1 112 ? 8.395 5.803 -25.362 1.00 80.12 112 HIS A CA 1
ATOM 845 C C . HIS A 1 112 ? 9.248 5.337 -24.174 1.00 80.12 112 HIS A C 1
ATOM 847 O O . HIS A 1 112 ? 9.598 4.155 -24.105 1.00 80.12 112 HIS A O 1
ATOM 853 N N . PRO A 1 113 ? 9.538 6.205 -23.185 1.00 80.94 113 PRO A N 1
ATOM 854 C CA . PRO A 1 113 ? 10.387 5.847 -22.048 1.00 80.94 113 PRO A CA 1
ATOM 855 C C . PRO A 1 113 ? 9.876 4.621 -21.274 1.00 80.94 113 PRO A C 1
ATOM 857 O O . PRO A 1 113 ? 10.677 3.796 -20.846 1.00 80.94 113 PRO A O 1
ATOM 860 N N . GLU A 1 114 ? 8.555 4.436 -21.158 1.00 79.31 114 GLU A N 1
ATOM 861 C CA . GLU A 1 114 ? 7.976 3.241 -20.515 1.00 79.31 114 GLU A CA 1
ATOM 862 C C . GLU A 1 114 ? 8.312 1.943 -21.267 1.00 79.31 114 GLU A C 1
ATOM 864 O O . GLU A 1 114 ? 8.558 0.915 -20.636 1.00 79.31 114 GLU A O 1
ATOM 869 N N . ALA A 1 115 ? 8.366 1.986 -22.603 1.00 81.62 115 ALA A N 1
ATOM 870 C CA . ALA A 1 115 ? 8.731 0.832 -23.420 1.00 81.62 115 ALA A CA 1
ATOM 871 C C . ALA A 1 115 ? 10.216 0.479 -23.244 1.00 81.62 115 ALA A C 1
ATOM 873 O O . ALA A 1 115 ? 10.555 -0.699 -23.121 1.00 81.62 115 ALA A O 1
ATOM 874 N N . ALA A 1 116 ? 11.093 1.484 -23.139 1.00 82.56 116 ALA A N 1
ATOM 875 C CA . ALA A 1 116 ? 12.509 1.278 -22.839 1.00 82.56 116 ALA A CA 1
ATOM 876 C C . ALA A 1 116 ? 12.721 0.669 -21.439 1.00 82.56 116 ALA A C 1
ATOM 878 O O . ALA A 1 116 ? 13.474 -0.296 -21.291 1.00 82.56 116 ALA A O 1
ATOM 879 N N . THR A 1 117 ? 12.016 1.170 -20.416 1.00 85.31 117 THR A N 1
ATOM 880 C CA . THR A 1 117 ? 12.053 0.594 -19.060 1.00 85.31 117 THR A CA 1
ATOM 881 C C . THR A 1 117 ? 11.542 -0.847 -19.038 1.00 85.31 117 THR A C 1
ATOM 883 O O . THR A 1 117 ? 12.148 -1.706 -18.395 1.00 85.31 117 THR A O 1
ATOM 886 N N . LEU A 1 118 ? 10.454 -1.146 -19.754 1.00 85.75 118 LEU A N 1
ATOM 887 C CA . LEU A 1 118 ? 9.948 -2.512 -19.871 1.00 85.75 118 LEU A CA 1
ATOM 888 C C . LEU A 1 118 ? 10.958 -3.430 -20.577 1.00 85.75 118 LEU A C 1
ATOM 890 O O . LEU A 1 118 ? 11.175 -4.550 -20.122 1.00 85.75 118 LEU A O 1
ATOM 894 N N . ALA A 1 119 ? 11.599 -2.971 -21.654 1.00 86.38 119 ALA A N 1
ATOM 895 C CA . ALA A 1 119 ? 12.591 -3.761 -22.378 1.00 86.38 119 ALA A CA 1
ATOM 896 C C . ALA A 1 119 ? 13.783 -4.150 -21.487 1.00 86.38 119 ALA A C 1
ATOM 898 O O . ALA A 1 119 ? 14.244 -5.294 -21.544 1.00 86.38 119 ALA A O 1
ATOM 899 N N . GLU A 1 120 ? 14.247 -3.244 -20.619 1.00 88.44 120 GLU A N 1
ATOM 900 C CA . GLU A 1 120 ? 15.283 -3.578 -19.635 1.00 88.44 120 GLU A CA 1
ATOM 901 C C . GLU A 1 120 ? 14.776 -4.576 -18.588 1.00 88.44 120 GLU A C 1
ATOM 903 O O . GLU A 1 120 ? 15.489 -5.523 -18.267 1.00 88.44 120 GLU A O 1
ATOM 908 N N . ARG A 1 121 ? 13.527 -4.455 -18.114 1.00 89.50 121 ARG A N 1
ATOM 909 C CA . ARG A 1 121 ? 12.923 -5.450 -17.204 1.00 89.50 121 ARG A CA 1
ATOM 910 C C . ARG A 1 121 ? 12.840 -6.840 -17.835 1.00 89.50 121 ARG A C 1
ATOM 912 O O . ARG A 1 121 ? 13.136 -7.827 -17.168 1.00 89.50 121 ARG A O 1
ATOM 919 N N . VAL A 1 122 ? 12.470 -6.927 -19.114 1.00 89.00 122 VAL A N 1
ATOM 920 C CA . VAL A 1 122 ? 12.436 -8.194 -19.865 1.00 89.00 122 VAL A CA 1
ATOM 921 C C . VAL A 1 122 ? 13.837 -8.798 -19.973 1.00 89.00 122 VAL A C 1
ATOM 923 O O . VAL A 1 122 ? 14.008 -9.997 -19.753 1.00 89.00 122 VAL A O 1
ATOM 926 N N . ARG A 1 123 ? 14.853 -7.976 -20.254 1.00 90.44 123 ARG A N 1
ATOM 927 C CA . ARG A 1 123 ? 16.252 -8.420 -20.297 1.00 90.44 123 ARG A CA 1
ATOM 928 C C . ARG A 1 123 ? 16.742 -8.893 -18.928 1.00 90.44 123 ARG A C 1
ATOM 930 O O . ARG A 1 123 ? 17.304 -9.979 -18.827 1.00 90.44 123 ARG A O 1
ATOM 937 N N . ALA A 1 124 ? 16.475 -8.120 -17.878 1.00 88.62 124 ALA A N 1
ATOM 938 C CA . ALA A 1 124 ? 16.822 -8.469 -16.507 1.00 88.62 124 ALA A CA 1
ATOM 939 C C . ALA A 1 124 ? 16.192 -9.802 -16.082 1.00 88.62 124 ALA A C 1
ATOM 941 O O . ALA A 1 124 ? 16.887 -10.647 -15.519 1.00 88.62 124 ALA A O 1
ATOM 942 N N . ALA A 1 125 ? 14.917 -10.029 -16.422 1.00 90.00 125 ALA A N 1
ATOM 943 C CA . ALA A 1 125 ? 14.229 -11.294 -16.174 1.00 90.00 125 ALA A CA 1
ATOM 944 C C . ALA A 1 125 ? 14.923 -12.478 -16.867 1.00 90.00 125 ALA A C 1
ATOM 946 O O . ALA A 1 125 ? 15.164 -13.503 -16.232 1.00 90.00 125 ALA A O 1
ATOM 947 N N . ALA A 1 126 ? 15.283 -12.329 -18.147 1.00 89.38 126 ALA A N 1
ATOM 948 C CA . ALA A 1 126 ? 15.975 -13.369 -18.914 1.00 89.38 126 ALA A CA 1
ATOM 949 C C . ALA A 1 126 ? 17.374 -13.695 -18.357 1.00 89.38 126 ALA A C 1
ATOM 951 O O . ALA A 1 126 ? 17.838 -14.828 -18.462 1.00 89.38 126 ALA A O 1
ATOM 952 N N . GLU A 1 127 ? 18.031 -12.712 -17.743 1.00 91.12 127 GLU A N 1
ATOM 953 C CA . GLU A 1 127 ? 19.358 -12.837 -17.132 1.00 91.12 127 GLU A CA 1
ATOM 954 C C . GLU A 1 127 ? 19.309 -13.244 -15.645 1.00 91.12 127 GLU A C 1
ATOM 956 O O . GLU A 1 127 ? 20.354 -13.383 -15.011 1.00 91.12 127 GLU A O 1
ATOM 961 N N . GLY A 1 128 ? 18.115 -13.429 -15.066 1.00 85.69 128 GLY A N 1
ATOM 962 C CA . GLY A 1 128 ? 17.943 -13.772 -13.650 1.00 85.69 128 GLY A CA 1
ATOM 963 C C . GLY A 1 128 ? 18.325 -12.647 -12.678 1.00 85.69 128 GLY A C 1
ATOM 964 O O . GLY A 1 128 ? 18.612 -12.913 -11.509 1.00 85.69 128 GLY A O 1
ATOM 965 N N . ARG A 1 129 ? 18.349 -11.395 -13.147 1.00 87.00 129 ARG A N 1
ATOM 966 C CA . ARG A 1 129 ? 18.622 -10.200 -12.336 1.00 87.00 129 ARG A CA 1
ATOM 967 C C . ARG A 1 129 ? 17.347 -9.668 -11.671 1.00 87.00 129 ARG A C 1
ATOM 969 O O . ARG A 1 129 ? 16.233 -10.042 -12.034 1.00 87.00 129 ARG A O 1
ATOM 976 N N . ALA A 1 130 ? 17.518 -8.775 -10.695 1.00 82.00 130 ALA A N 1
ATOM 977 C CA . ALA A 1 130 ? 16.412 -7.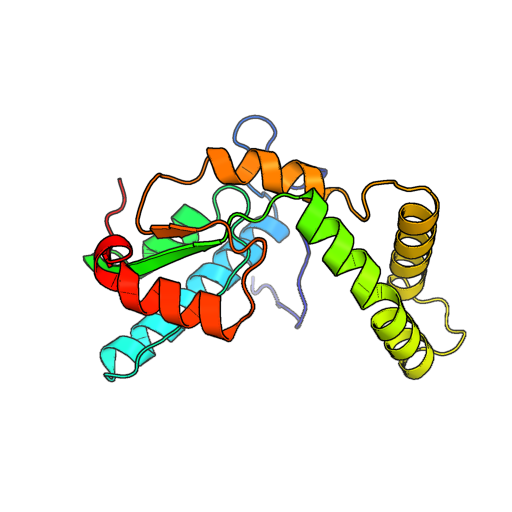999 -10.135 1.00 82.00 130 ALA A CA 1
ATOM 978 C C . ALA A 1 130 ? 15.737 -7.166 -11.236 1.00 82.00 130 ALA A C 1
ATOM 980 O O . ALA A 1 130 ? 16.418 -6.599 -12.093 1.00 82.00 130 ALA A O 1
ATOM 981 N N . LEU A 1 131 ? 14.405 -7.086 -11.213 1.00 82.31 131 LEU A N 1
ATOM 982 C CA . LEU A 1 131 ? 13.638 -6.343 -12.217 1.00 82.31 131 LEU A CA 1
ATOM 983 C C . LEU A 1 131 ? 13.690 -4.834 -11.977 1.00 82.31 131 LEU A C 1
ATOM 985 O O . LEU A 1 131 ? 13.453 -4.055 -12.897 1.00 82.31 131 LEU A O 1
ATOM 989 N N . ASN A 1 132 ? 13.947 -4.413 -10.740 1.00 78.19 132 ASN A N 1
ATOM 990 C CA . ASN A 1 132 ? 14.115 -3.017 -10.366 1.00 78.19 132 ASN A CA 1
ATOM 991 C C . ASN A 1 132 ? 14.887 -2.887 -9.045 1.00 78.19 132 ASN A C 1
ATOM 993 O O . ASN A 1 132 ? 15.061 -3.846 -8.294 1.00 78.19 132 ASN A O 1
ATOM 997 N N . GLU A 1 133 ? 15.310 -1.661 -8.756 1.00 71.06 133 GLU A N 1
ATOM 998 C CA . GLU A 1 133 ? 16.038 -1.290 -7.538 1.00 71.06 133 GLU A CA 1
ATOM 999 C C . GLU A 1 133 ? 15.161 -1.360 -6.270 1.00 71.06 133 GLU A C 1
ATOM 1001 O O . GLU A 1 133 ? 15.679 -1.372 -5.153 1.00 71.06 133 GLU A O 1
ATOM 1006 N N . PHE A 1 134 ? 13.831 -1.450 -6.417 1.00 69.69 134 PHE A N 1
ATOM 1007 C CA . PHE A 1 134 ? 12.901 -1.537 -5.288 1.00 69.69 134 PHE A CA 1
ATOM 1008 C C . PHE A 1 134 ? 12.933 -2.895 -4.588 1.00 69.69 134 PHE A C 1
ATOM 1010 O O . PHE A 1 134 ? 12.606 -2.959 -3.406 1.00 69.69 134 PHE A O 1
ATOM 1017 N N . GLU A 1 135 ? 13.348 -3.968 -5.263 1.00 73.88 135 GLU A N 1
ATOM 1018 C CA . GLU A 1 135 ? 13.426 -5.302 -4.656 1.00 73.88 135 GLU A CA 1
ATOM 1019 C C . GLU A 1 135 ? 14.291 -5.314 -3.384 1.00 73.88 135 GLU A C 1
ATOM 1021 O O . GLU A 1 135 ? 13.901 -5.888 -2.370 1.00 73.88 135 GLU A O 1
ATOM 1026 N N . GLU A 1 136 ? 15.426 -4.616 -3.387 1.00 66.81 136 GLU A N 1
ATOM 1027 C CA . GLU A 1 136 ? 16.281 -4.517 -2.200 1.00 66.81 136 GLU A CA 1
ATOM 1028 C C . GLU A 1 136 ? 15.714 -3.593 -1.115 1.00 66.81 136 GLU A C 1
ATOM 1030 O O . GLU A 1 136 ? 15.953 -3.790 0.080 1.00 66.81 136 GLU A O 1
ATOM 1035 N N . VAL A 1 137 ? 14.982 -2.558 -1.527 1.00 68.88 137 VAL A N 1
ATOM 1036 C CA . VAL A 1 137 ? 14.338 -1.608 -0.615 1.00 68.88 137 VAL A CA 1
ATOM 1037 C C . VAL A 1 137 ? 13.204 -2.291 0.147 1.00 68.88 137 VAL A C 1
ATOM 1039 O O . VAL A 1 137 ? 13.048 -2.042 1.339 1.00 68.88 137 VAL A O 1
ATOM 1042 N N . VAL A 1 138 ? 12.459 -3.192 -0.499 1.00 69.88 138 VAL A N 1
ATOM 1043 C CA . VAL A 1 138 ? 11.368 -3.945 0.134 1.00 69.88 138 VAL A CA 1
ATOM 1044 C C . VAL A 1 138 ? 11.888 -4.828 1.270 1.00 69.88 138 VAL A C 1
ATOM 1046 O O . VAL A 1 138 ? 11.352 -4.737 2.373 1.00 69.88 138 VAL A O 1
ATOM 1049 N N . GLU A 1 139 ? 12.953 -5.614 1.057 1.00 67.50 139 GLU A N 1
ATOM 1050 C CA . GLU A 1 139 ? 13.530 -6.443 2.135 1.00 67.50 139 GLU A CA 1
ATOM 1051 C C . GLU A 1 139 ? 13.959 -5.587 3.336 1.00 67.50 139 GLU A C 1
ATOM 1053 O O . GLU A 1 139 ? 13.615 -5.890 4.477 1.00 67.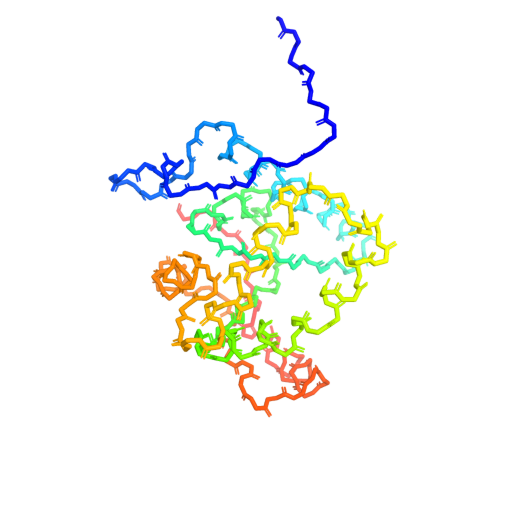50 139 GLU A O 1
ATOM 1058 N N . ARG A 1 140 ? 14.659 -4.469 3.088 1.00 67.19 140 ARG A N 1
ATOM 1059 C CA . ARG A 1 140 ? 15.146 -3.581 4.159 1.00 67.19 140 ARG A CA 1
ATOM 1060 C C . ARG A 1 140 ? 14.028 -2.796 4.851 1.00 67.19 140 ARG A C 1
ATOM 1062 O O . ARG A 1 140 ? 14.139 -2.504 6.040 1.00 67.19 140 ARG A O 1
ATOM 1069 N N . GLY A 1 141 ? 12.976 -2.428 4.123 1.00 66.81 141 GLY A N 1
ATOM 1070 C CA . GLY A 1 141 ? 11.865 -1.624 4.635 1.00 66.81 141 GLY A CA 1
ATOM 1071 C C . GLY A 1 141 ? 10.948 -2.400 5.579 1.00 66.81 141 GLY A C 1
ATOM 1072 O O . GLY A 1 141 ? 10.479 -1.854 6.575 1.00 66.81 141 GLY A O 1
ATOM 1073 N N . LEU A 1 142 ? 10.742 -3.695 5.325 1.00 67.31 142 LEU A N 1
ATOM 1074 C CA . LEU A 1 142 ? 9.842 -4.541 6.118 1.00 67.31 142 LEU A CA 1
ATOM 1075 C C . LEU A 1 142 ? 10.287 -4.725 7.575 1.00 67.31 142 LEU A C 1
ATOM 1077 O O . LEU A 1 142 ? 9.440 -4.899 8.454 1.00 67.31 142 LEU A O 1
ATOM 1081 N N . ASP A 1 143 ? 11.592 -4.675 7.840 1.00 70.81 143 ASP A N 1
ATOM 1082 C CA . ASP A 1 143 ? 12.137 -4.781 9.197 1.00 70.81 143 ASP A CA 1
ATOM 1083 C C . ASP A 1 143 ? 12.041 -3.468 9.987 1.00 70.81 143 ASP A C 1
ATOM 1085 O O . ASP A 1 143 ? 12.114 -3.489 11.214 1.00 70.81 143 ASP A O 1
ATOM 1089 N N . ARG A 1 144 ? 11.833 -2.334 9.303 1.00 71.44 144 ARG A N 1
ATOM 1090 C CA . ARG A 1 144 ? 11.691 -1.009 9.930 1.00 71.44 144 ARG A CA 1
ATOM 1091 C C . ARG A 1 144 ? 10.266 -0.701 10.366 1.00 71.44 144 ARG A C 1
ATOM 1093 O O . ARG A 1 144 ? 10.073 0.134 11.244 1.00 71.44 144 ARG A O 1
ATOM 1100 N N . LEU A 1 145 ? 9.272 -1.369 9.777 1.00 76.38 145 LEU A N 1
ATOM 1101 C CA . LEU A 1 145 ? 7.883 -1.168 10.172 1.00 76.38 145 LEU A CA 1
ATOM 1102 C C . LEU A 1 145 ? 7.696 -1.569 11.643 1.00 76.38 145 LEU A C 1
ATOM 1104 O O . LEU A 1 145 ? 8.186 -2.631 12.056 1.00 76.38 145 LEU A O 1
ATOM 1108 N N . PRO A 1 146 ? 6.948 -0.789 12.439 1.00 76.69 146 PRO A N 1
ATOM 1109 C CA . PRO A 1 146 ? 6.642 -1.177 13.806 1.00 76.69 146 PRO A CA 1
ATOM 1110 C C . PRO A 1 146 ? 5.808 -2.470 13.819 1.00 76.69 146 PRO A C 1
ATOM 1112 O O . PRO A 1 146 ? 5.055 -2.746 12.874 1.00 76.69 146 PRO A O 1
ATOM 1115 N N . PRO A 1 147 ? 5.943 -3.319 14.853 1.00 80.62 147 PRO A N 1
ATOM 1116 C CA . PRO A 1 147 ? 5.234 -4.594 14.958 1.00 80.62 147 PRO A CA 1
ATOM 1117 C C . PRO A 1 147 ? 3.776 -4.395 15.399 1.00 80.62 147 PRO A C 1
ATOM 1119 O O . PRO A 1 147 ? 3.335 -4.975 16.387 1.00 80.62 147 PRO A O 1
ATOM 1122 N N . VAL A 1 148 ? 3.034 -3.552 14.680 1.00 86.12 148 VAL A N 1
ATOM 1123 C CA . VAL A 1 148 ? 1.610 -3.296 14.917 1.00 86.12 148 VAL A CA 1
ATOM 1124 C C . VAL A 1 148 ? 0.740 -4.141 13.992 1.00 86.12 148 VAL A C 1
ATOM 1126 O O . VAL A 1 148 ? 1.101 -4.413 12.844 1.00 86.12 148 VAL A O 1
ATOM 1129 N N . GLY A 1 149 ? -0.424 -4.537 14.501 1.00 89.75 149 GLY A N 1
ATOM 1130 C CA . GLY A 1 149 ? -1.396 -5.334 13.764 1.00 89.75 149 GLY A CA 1
ATOM 1131 C C . GLY A 1 149 ? -0.872 -6.707 13.336 1.00 89.75 149 GLY A C 1
ATOM 1132 O O . GLY A 1 149 ? -0.035 -7.331 13.989 1.00 89.75 149 GLY A O 1
ATOM 1133 N N . LEU A 1 150 ? -1.399 -7.189 12.214 1.00 93.06 150 LEU A N 1
ATOM 1134 C CA . LEU A 1 150 ? -1.215 -8.549 11.735 1.00 93.06 150 LEU A CA 1
ATOM 1135 C C . LEU A 1 150 ? -0.201 -8.597 10.585 1.00 93.06 150 LEU A C 1
ATOM 1137 O O . LEU A 1 150 ? -0.413 -8.016 9.524 1.00 93.06 150 LEU A O 1
ATOM 1141 N N . ARG A 1 151 ? 0.874 -9.367 10.759 1.00 90.94 151 ARG A N 1
ATOM 1142 C CA . ARG A 1 151 ? 1.838 -9.676 9.691 1.00 90.94 151 ARG A CA 1
ATOM 1143 C C . ARG A 1 151 ? 1.570 -11.064 9.123 1.00 90.94 151 ARG A C 1
ATOM 1145 O O . ARG A 1 151 ? 1.460 -12.033 9.878 1.00 90.94 151 ARG A O 1
ATOM 1152 N N . VAL A 1 152 ? 1.473 -11.161 7.801 1.00 92.12 152 VAL A N 1
ATOM 1153 C CA . VAL A 1 152 ? 1.188 -12.413 7.088 1.00 92.12 152 VAL A CA 1
ATOM 1154 C C . VAL A 1 152 ? 2.129 -12.547 5.904 1.00 92.12 152 VAL A C 1
ATOM 1156 O O . VAL A 1 152 ? 2.225 -11.638 5.085 1.00 92.12 152 VAL A O 1
ATOM 1159 N N . ASP A 1 153 ? 2.788 -13.694 5.790 1.00 91.44 153 ASP A N 1
ATOM 1160 C CA . ASP A 1 153 ? 3.381 -14.129 4.529 1.00 91.44 153 ASP A CA 1
ATOM 1161 C C . ASP A 1 153 ? 2.278 -14.801 3.689 1.00 91.44 153 ASP A C 1
ATOM 1163 O O . ASP A 1 153 ? 1.742 -15.827 4.112 1.00 91.44 153 ASP A O 1
ATOM 1167 N N . PRO A 1 154 ? 1.882 -14.228 2.537 1.00 91.38 154 PRO A N 1
ATOM 1168 C CA . PRO A 1 154 ? 0.842 -14.799 1.689 1.00 91.38 154 PRO A CA 1
ATOM 1169 C C . PRO A 1 154 ? 1.366 -15.909 0.758 1.00 91.38 154 PRO A C 1
ATOM 1171 O O . PRO A 1 154 ? 0.651 -16.328 -0.152 1.00 91.38 154 PRO A O 1
ATOM 1174 N N . SER A 1 155 ? 2.621 -16.345 0.902 1.00 91.38 155 SER A N 1
ATOM 1175 C CA . SER A 1 155 ? 3.221 -17.367 0.041 1.00 91.38 155 SER A CA 1
ATOM 1176 C C . SER A 1 155 ? 2.438 -18.677 0.076 1.00 91.38 155 SER A C 1
ATOM 1178 O O . SER A 1 155 ? 2.162 -19.229 1.136 1.00 91.38 155 SER A O 1
ATOM 1180 N N . GLY A 1 156 ? 2.095 -19.186 -1.109 1.00 90.31 156 GLY A N 1
ATOM 1181 C CA . GLY A 1 156 ? 1.338 -20.431 -1.267 1.00 90.31 156 GLY A CA 1
ATOM 1182 C C . GLY A 1 156 ? -0.166 -20.314 -1.011 1.00 90.31 156 GLY A C 1
ATOM 1183 O O . GLY A 1 156 ? -0.861 -21.307 -1.191 1.00 90.31 156 GLY A O 1
ATOM 1184 N N . LEU A 1 157 ? -0.671 -19.134 -0.636 1.00 92.38 157 LEU A N 1
ATOM 1185 C CA . LEU A 1 157 ? -2.104 -18.877 -0.512 1.00 92.38 157 LEU A CA 1
ATOM 1186 C C . LEU A 1 157 ? -2.655 -18.313 -1.819 1.00 92.38 157 LEU A C 1
ATOM 1188 O O . LEU A 1 157 ? -2.044 -17.435 -2.443 1.00 92.38 157 LEU A O 1
ATOM 1192 N N . ASP A 1 158 ? -3.836 -18.783 -2.206 1.00 93.44 158 ASP A N 1
ATOM 1193 C CA . ASP A 1 158 ? -4.638 -18.085 -3.200 1.00 93.44 158 ASP A CA 1
ATOM 1194 C C . ASP A 1 158 ? -5.323 -16.844 -2.575 1.00 93.44 158 ASP A C 1
ATOM 1196 O O . ASP A 1 158 ? -5.281 -16.643 -1.353 1.00 93.44 158 ASP A O 1
ATOM 1200 N N . PRO A 1 159 ? -5.917 -15.950 -3.388 1.00 92.38 159 PRO A N 1
ATOM 1201 C CA . PRO A 1 159 ? -6.557 -14.747 -2.866 1.00 92.38 159 PRO A CA 1
ATOM 1202 C C . PRO A 1 159 ? -7.693 -15.011 -1.868 1.00 92.38 159 PRO A C 1
ATOM 1204 O O . PRO A 1 159 ? -7.842 -14.236 -0.923 1.00 92.38 159 PRO A O 1
ATOM 1207 N N . GLN A 1 160 ? -8.486 -16.069 -2.058 1.00 96.38 160 GLN A N 1
ATOM 1208 C CA . GLN A 1 160 ? -9.611 -16.385 -1.181 1.00 96.38 160 GLN A CA 1
ATOM 1209 C C . GLN A 1 160 ? -9.107 -16.924 0.159 1.00 96.38 160 GLN A C 1
ATOM 1211 O O . GLN A 1 160 ? -9.528 -16.433 1.206 1.00 96.38 160 GLN A O 1
ATOM 1216 N N . ASP A 1 161 ? -8.142 -17.841 0.131 1.00 97.31 161 ASP A N 1
ATOM 1217 C CA . ASP A 1 161 ? -7.505 -18.390 1.329 1.00 97.31 161 ASP A CA 1
ATOM 1218 C C . ASP A 1 161 ? -6.815 -17.299 2.156 1.00 97.31 161 ASP A C 1
ATOM 1220 O O . ASP A 1 161 ? -6.874 -17.299 3.391 1.00 97.31 161 ASP A O 1
ATOM 1224 N N . LEU A 1 162 ? -6.178 -16.329 1.489 1.00 95.69 162 LEU A N 1
ATOM 1225 C CA . LEU A 1 162 ? -5.600 -15.169 2.161 1.00 95.69 162 LEU A CA 1
ATOM 1226 C C . LEU A 1 162 ? -6.686 -14.340 2.854 1.00 95.69 162 LEU A C 1
ATOM 1228 O O . LEU A 1 162 ? -6.529 -13.996 4.024 1.00 95.69 162 LEU A O 1
ATOM 1232 N N . VAL A 1 163 ? -7.788 -14.026 2.170 1.00 95.75 163 VAL A N 1
ATOM 1233 C CA . VAL A 1 163 ? -8.899 -13.269 2.768 1.00 95.75 163 VAL A CA 1
ATOM 1234 C C . VAL A 1 163 ? -9.486 -14.013 3.967 1.00 95.75 163 VAL A C 1
ATOM 1236 O O . VAL A 1 163 ? -9.665 -13.411 5.029 1.00 95.75 163 VAL A O 1
ATOM 1239 N N . ASP A 1 164 ? -9.712 -15.318 3.847 1.00 97.69 164 ASP A N 1
ATOM 1240 C CA . ASP A 1 164 ? -10.246 -16.148 4.928 1.00 97.69 164 ASP A CA 1
ATOM 1241 C C . ASP A 1 164 ? -9.301 -16.167 6.138 1.00 97.69 164 ASP A C 1
ATOM 1243 O O . ASP A 1 164 ? -9.740 -16.026 7.287 1.00 97.69 164 ASP A O 1
ATOM 1247 N N . LEU A 1 165 ? -7.988 -16.250 5.897 1.00 96.75 165 LEU A N 1
ATOM 1248 C CA . LEU A 1 165 ? -6.968 -16.135 6.936 1.00 96.75 165 LEU A CA 1
ATOM 1249 C C . LEU A 1 165 ? -7.025 -14.772 7.643 1.00 96.75 165 LEU A C 1
ATOM 1251 O O . LEU A 1 165 ? -7.000 -14.725 8.878 1.00 96.75 165 LEU A O 1
ATOM 1255 N N . LEU A 1 166 ? -7.124 -13.673 6.887 1.00 96.06 166 LEU A N 1
ATOM 1256 C CA . LEU A 1 166 ? -7.209 -12.320 7.443 1.00 96.06 166 LEU A CA 1
ATOM 1257 C C . LEU A 1 166 ? -8.480 -12.135 8.283 1.00 96.06 166 LEU A C 1
ATOM 1259 O O . LEU A 1 166 ? -8.415 -11.607 9.393 1.00 96.06 166 LEU A O 1
ATOM 1263 N N . LEU A 1 167 ? -9.628 -12.627 7.812 1.00 96.44 167 LEU A N 1
ATOM 1264 C CA . LEU A 1 167 ? -10.899 -12.550 8.538 1.00 96.44 167 LEU A CA 1
ATOM 1265 C C . LEU A 1 167 ? -10.907 -13.401 9.811 1.00 96.44 167 LEU A C 1
ATOM 1267 O O . LEU A 1 167 ? -11.473 -12.980 10.830 1.00 96.44 167 LEU A O 1
ATOM 1271 N N . LYS A 1 168 ? -10.268 -14.578 9.773 1.00 97.50 168 LYS A N 1
ATOM 1272 C CA . LYS A 1 168 ? -10.093 -15.465 10.932 1.00 97.50 168 LYS A CA 1
ATOM 1273 C C . LYS A 1 168 ? -9.211 -14.825 12.003 1.00 97.50 168 LYS A C 1
ATOM 1275 O O . LYS A 1 168 ? -9.511 -14.950 13.188 1.00 97.50 168 LYS A O 1
ATOM 1280 N N . ARG A 1 169 ? -8.155 -14.119 11.592 1.00 97.12 169 ARG A N 1
ATOM 1281 C CA . ARG A 1 169 ? -7.169 -13.478 12.480 1.00 97.12 169 ARG A CA 1
ATOM 1282 C C . ARG A 1 169 ? -7.418 -11.985 12.705 1.00 97.12 169 ARG A C 1
ATOM 1284 O O . ARG A 1 169 ? -6.567 -11.296 13.255 1.00 97.12 169 ARG A O 1
ATOM 1291 N N . ARG A 1 170 ? -8.597 -11.468 12.342 1.00 95.56 170 ARG A N 1
ATOM 1292 C CA . ARG A 1 170 ? -8.912 -10.028 12.412 1.00 95.56 170 ARG A CA 1
ATOM 1293 C C . ARG A 1 170 ? -8.679 -9.400 13.789 1.00 95.56 170 ARG A C 1
ATOM 1295 O O . ARG A 1 170 ? -8.288 -8.246 13.863 1.00 95.56 170 ARG A O 1
ATOM 1302 N N . ALA A 1 171 ? -8.878 -10.152 14.872 1.00 95.88 171 ALA A N 1
ATOM 1303 C CA . ALA A 1 171 ? -8.644 -9.651 16.226 1.00 95.88 171 ALA A CA 1
ATOM 1304 C C . ALA A 1 171 ? -7.165 -9.305 16.476 1.00 95.88 171 ALA A C 1
ATOM 1306 O O . ALA A 1 171 ? -6.882 -8.366 17.206 1.00 95.88 171 ALA A O 1
ATOM 1307 N N . GLU A 1 172 ? -6.234 -10.019 15.835 1.00 95.50 172 GLU A N 1
ATOM 1308 C CA . GLU A 1 172 ? -4.793 -9.736 15.894 1.00 95.50 172 GLU A CA 1
ATOM 1309 C C . GLU A 1 172 ? -4.412 -8.520 15.037 1.00 95.50 172 GLU A C 1
ATOM 1311 O O . GLU A 1 172 ? -3.422 -7.851 15.308 1.00 95.50 172 GLU A O 1
ATOM 1316 N N . ALA A 1 173 ? -5.201 -8.224 14.000 1.00 94.69 173 ALA A N 1
ATOM 1317 C CA . ALA A 1 173 ? -5.008 -7.045 13.159 1.00 94.69 173 ALA A CA 1
ATOM 1318 C C . ALA A 1 173 ? -5.537 -5.760 13.813 1.00 94.69 173 ALA A C 1
ATOM 1320 O O . ALA A 1 173 ? -5.170 -4.667 13.384 1.00 94.69 173 ALA A O 1
ATOM 1321 N N . ALA A 1 174 ? -6.424 -5.878 14.806 1.00 95.00 174 ALA A N 1
ATOM 1322 C CA . ALA A 1 174 ? -7.056 -4.740 15.453 1.00 95.00 174 ALA A CA 1
ATOM 1323 C C . ALA A 1 174 ? -6.031 -3.921 16.247 1.00 95.00 174 ALA A C 1
ATOM 1325 O O . ALA A 1 174 ? -5.350 -4.427 17.137 1.00 95.00 174 ALA A O 1
ATOM 1326 N N . TRP A 1 175 ? -5.959 -2.632 15.941 1.00 93.38 175 TRP A N 1
ATOM 1327 C CA . TRP A 1 175 ? -5.043 -1.692 16.566 1.00 93.38 175 TRP A CA 1
ATOM 1328 C C . TRP A 1 175 ? -5.733 -0.337 16.715 1.00 93.38 175 TRP A C 1
ATOM 1330 O O . TRP A 1 175 ? -6.393 0.130 15.788 1.00 93.38 175 TRP A O 1
ATOM 1340 N N . VAL A 1 176 ? -5.617 0.285 17.888 1.00 93.69 176 VAL A N 1
ATOM 1341 C CA . VAL A 1 176 ? -5.993 1.693 18.065 1.00 93.69 176 VAL A CA 1
ATOM 1342 C C . VAL A 1 176 ? -4.776 2.515 17.698 1.00 93.69 176 VAL A C 1
ATOM 1344 O O . VAL A 1 176 ? -3.740 2.385 18.347 1.00 93.69 176 VAL A O 1
ATOM 1347 N N . VAL A 1 177 ? -4.907 3.316 16.646 1.00 89.81 177 VAL A N 1
ATOM 1348 C CA . VAL A 1 177 ? -3.808 4.125 16.132 1.00 89.81 177 VAL A CA 1
ATOM 1349 C C . VAL A 1 177 ? -3.351 5.090 17.217 1.00 89.81 177 VAL A C 1
ATOM 1351 O O . VAL A 1 177 ? -4.153 5.859 17.748 1.00 89.81 177 VAL A O 1
ATOM 1354 N N . SER A 1 178 ? -2.066 5.015 17.538 1.00 83.75 178 SER A N 1
ATOM 1355 C CA . SER A 1 178 ? -1.385 5.944 18.428 1.00 83.75 178 SER A CA 1
ATOM 1356 C C . SER A 1 178 ? -0.072 6.363 17.783 1.00 83.75 178 SER A C 1
ATOM 1358 O O . SER A 1 178 ? 0.751 5.497 17.464 1.00 83.75 178 SER A O 1
ATOM 1360 N N . ALA A 1 179 ? 0.134 7.662 17.625 1.00 64.50 179 ALA A N 1
ATOM 1361 C CA . ALA A 1 179 ? 1.425 8.248 17.328 1.00 64.50 179 ALA A CA 1
ATOM 1362 C C . ALA A 1 179 ? 2.308 7.993 18.555 1.00 64.50 179 ALA A C 1
ATOM 1364 O O . ALA A 1 179 ? 2.029 8.495 19.645 1.00 64.50 179 ALA A O 1
ATOM 1365 N N . GLY A 1 180 ? 3.286 7.100 18.401 1.00 55.44 180 GLY A N 1
ATOM 1366 C CA . GLY A 1 180 ? 4.293 6.840 19.432 1.00 55.44 180 GLY A CA 1
ATOM 1367 C C . GLY A 1 180 ? 5.125 8.075 19.742 1.00 55.44 180 GLY A C 1
ATOM 1368 O O . GLY A 1 180 ? 5.316 8.901 18.821 1.00 55.44 180 GLY A O 1
#

Radius of gyration: 18.69 Å; chains: 1; bounding box: 42×52×52 Å

Foldseek 3Di:
DDDDDDDDADADDPVQADPVQRQRHDPNNVRLLVVLLVLLVVQVVCVVVVHHDDDDDDDFRVSVVSNQVSQAQHKDQAEAAQAQLVVVQVVVQVCLVVVQVVCCVVQPPDPDVVNVLSVQLNVCVVVVHRSDPCSVRSVVRVVVDPPAHYYDHCPPPDPVRVVVVCVVRSVRRIDRRHDD

Organism: NCBI:txid68221

pLDDT: mean 84.09, std 10.71, range [44.69, 97.81]

Sequence (180 aa):
MQRLIVSGCRWAVPGDNDPDTGHLTGDAGVQYGLRIRNACLVAAAFADAGITAVVSDTIINEGFESLIEVLEGRQVHFVTLRPPVALLRQRGIDRLPEEVAFLAARYGDSDHPEAATLAERVRAAAEGRALNEFEEVVERGLDRLPPVGLRVDPSGLDPQDLVDLLLKRRAEAAWVVSAG

Secondary structure (DSSP, 8-state):
------S------GGGB-TTT--B-HHHHHHHHHHHHHHHHHHHHHHHTT----------TTHHHHHHHTTTT-EEE-EEE---HHHHHHHHHHHHHHHHHHHHHHHTT---HHHHHHHHHHHHHHTT--SSTHHHHHHHHHTTS-S-SEEE--TT--HHHHHHHHHHTHHHHEEE----